Protein AF-A0A9X4RKQ8-F1 (afdb_monomer_lite)

pLDDT: mean 74.45, std 15.71, range [43.47, 95.44]

Secondary structure (DSSP, 8-state):
-PPPPP--HHHHHTS-HHHHHHHHHHHHHHHHHHHHHHHHHHHHHT--TTT--S-GGG--S-------GGG-S-S----SSS-TT-------S-SS-S-------SS-TTT-------------

Structure (mmCIF, N/CA/C/O backbone):
data_AF-A0A9X4RKQ8-F1
#
_entry.id   AF-A0A9X4RKQ8-F1
#
loop_
_atom_site.group_PDB
_atom_site.id
_atom_site.type_symbol
_atom_site.label_atom_id
_atom_site.label_alt_id
_atom_site.label_comp_id
_atom_site.label_asym_id
_atom_site.label_entity_id
_atom_site.label_seq_id
_atom_site.pdbx_PDB_ins_code
_atom_site.Cartn_x
_atom_site.Cartn_y
_atom_site.Cartn_z
_atom_site.occupancy
_atom_site.B_iso_or_equiv
_atom_site.auth_seq_id
_atom_site.auth_comp_id
_atom_site.auth_asym_id
_atom_site.auth_atom_id
_atom_site.pdbx_PDB_model_num
ATOM 1 N N . MET A 1 1 ? 1.552 6.805 5.921 1.00 60.50 1 MET A N 1
ATOM 2 C CA . MET A 1 1 ? 0.291 6.500 6.628 1.00 60.50 1 MET A CA 1
ATOM 3 C C . MET A 1 1 ? 0.453 6.954 8.065 1.00 60.50 1 MET A C 1
ATOM 5 O O . MET A 1 1 ? 1.550 6.812 8.589 1.00 60.50 1 MET A O 1
ATOM 9 N N . LYS A 1 2 ? -0.568 7.574 8.662 1.00 70.94 2 LYS A N 1
ATOM 10 C CA . LYS A 1 2 ? -0.567 7.804 10.114 1.00 70.94 2 LYS A CA 1
ATOM 11 C C . LYS A 1 2 ? -0.845 6.466 10.788 1.00 70.94 2 LYS A C 1
ATOM 13 O O . LYS A 1 2 ? -1.578 5.664 10.228 1.00 70.94 2 LYS A O 1
ATOM 18 N N . GLU A 1 3 ? -0.225 6.196 11.920 1.00 76.25 3 GLU A N 1
ATOM 19 C CA . GLU A 1 3 ? -0.465 4.944 12.629 1.00 76.25 3 GLU A CA 1
ATOM 20 C C . GLU A 1 3 ? -1.900 4.944 13.187 1.00 76.25 3 GLU A C 1
ATOM 22 O O . GLU A 1 3 ? -2.355 5.997 13.657 1.00 76.25 3 GLU A O 1
ATOM 27 N N . PRO A 1 4 ? -2.656 3.835 13.076 1.00 78.88 4 PRO A N 1
ATOM 28 C CA . PRO A 1 4 ? -3.999 3.787 13.627 1.00 78.88 4 PRO A CA 1
ATOM 29 C C . PRO A 1 4 ? -3.938 3.955 15.152 1.00 78.88 4 PRO A C 1
ATOM 31 O O . PRO A 1 4 ? -3.008 3.454 15.790 1.00 78.88 4 PRO A O 1
ATOM 34 N N . PRO A 1 5 ? -4.919 4.651 15.754 1.00 81.06 5 PRO A N 1
ATOM 35 C CA . PRO A 1 5 ? -4.974 4.811 17.198 1.00 81.06 5 PRO A CA 1
ATOM 36 C C . PRO A 1 5 ? -5.068 3.441 17.876 1.00 81.06 5 PRO A C 1
ATOM 38 O O . PRO A 1 5 ? -5.931 2.629 17.534 1.00 81.06 5 PRO A O 1
ATOM 41 N N . GLN A 1 6 ? -4.171 3.206 18.829 1.00 83.25 6 GLN A N 1
ATOM 42 C CA . GLN A 1 6 ? -4.155 2.010 19.663 1.00 83.25 6 GLN A CA 1
ATOM 43 C C . GLN A 1 6 ? -5.025 2.263 20.891 1.00 83.25 6 GLN A C 1
ATOM 45 O O . GLN A 1 6 ? -4.878 3.290 21.552 1.00 83.25 6 GLN A O 1
ATOM 50 N N . TYR A 1 7 ? -5.932 1.335 21.181 1.00 87.75 7 TYR A N 1
ATOM 51 C CA . TYR A 1 7 ? -6.792 1.400 22.359 1.00 87.75 7 TYR A CA 1
ATOM 52 C C . TYR A 1 7 ? -6.384 0.304 23.334 1.00 87.75 7 TYR A C 1
ATOM 54 O O . TYR A 1 7 ? -6.240 -0.856 22.944 1.00 87.75 7 TYR A O 1
ATOM 62 N N . GLU A 1 8 ? -6.220 0.664 24.602 1.00 91.44 8 GLU A N 1
ATOM 63 C CA . GLU A 1 8 ? -6.068 -0.317 25.672 1.00 91.44 8 GLU A CA 1
ATOM 64 C C . GLU A 1 8 ? -7.404 -1.029 25.911 1.00 91.44 8 GLU A C 1
ATOM 66 O O . GLU A 1 8 ? -8.474 -0.423 25.810 1.00 91.44 8 GLU A O 1
ATOM 71 N N . ARG A 1 9 ? -7.355 -2.328 26.228 1.00 89.31 9 ARG A N 1
ATOM 72 C CA . ARG A 1 9 ? -8.562 -3.150 26.428 1.00 89.31 9 ARG A CA 1
ATOM 73 C C . ARG A 1 9 ? -9.497 -2.541 27.475 1.00 89.31 9 ARG A C 1
ATOM 75 O O . ARG A 1 9 ? -10.693 -2.434 27.231 1.00 89.31 9 ARG A O 1
ATOM 82 N N . GLU A 1 10 ? -8.934 -2.099 28.593 1.00 90.81 10 GLU A N 1
ATOM 83 C CA . GLU A 1 10 ? -9.667 -1.496 29.711 1.00 90.81 10 GLU A CA 1
ATOM 84 C C . GLU A 1 10 ? -10.396 -0.206 29.295 1.00 90.81 10 GLU A C 1
ATOM 86 O O . GLU A 1 10 ? -11.499 0.069 29.763 1.00 90.81 10 GLU A O 1
ATOM 91 N N . ALA A 1 11 ? -9.833 0.567 28.361 1.00 88.31 11 ALA A N 1
ATOM 92 C CA . ALA A 1 11 ? -10.480 1.765 27.830 1.00 88.31 11 ALA A CA 1
ATOM 93 C C . ALA A 1 11 ? -11.679 1.426 26.928 1.00 88.31 11 ALA A C 1
ATOM 95 O O . ALA A 1 11 ? -12.684 2.131 26.961 1.00 88.31 11 ALA A O 1
ATOM 96 N N . LEU A 1 12 ? -11.596 0.338 26.154 1.00 88.81 12 LEU A N 1
ATOM 97 C CA . LEU A 1 12 ? -12.693 -0.130 25.298 1.00 88.81 12 LEU A CA 1
ATOM 98 C C . LEU A 1 12 ? -13.853 -0.716 26.110 1.00 88.81 12 LEU A C 1
ATOM 100 O O . LEU A 1 12 ? -15.010 -0.515 25.755 1.00 88.81 12 LEU A O 1
ATOM 104 N N . GLU A 1 13 ? -13.554 -1.419 27.202 1.00 90.88 13 GLU A N 1
ATOM 105 C CA . GLU A 1 13 ? -14.567 -2.037 28.070 1.00 90.88 13 GLU A CA 1
ATOM 106 C C . GLU A 1 13 ? -15.454 -1.004 28.784 1.00 90.88 13 GLU A C 1
ATOM 108 O O . GLU A 1 13 ? -16.620 -1.280 29.057 1.00 90.88 13 GLU A O 1
ATOM 113 N N . ASN A 1 14 ? -14.925 0.195 29.046 1.00 91.81 14 ASN A N 1
ATOM 114 C CA . ASN A 1 14 ? -15.646 1.286 29.709 1.00 91.81 14 ASN A CA 1
ATOM 115 C C . ASN A 1 14 ? -16.325 2.267 28.732 1.00 91.81 14 ASN A C 1
ATOM 117 O O . ASN A 1 14 ? -16.938 3.245 29.162 1.00 91.81 14 ASN A O 1
ATOM 121 N N . MET A 1 15 ? -16.207 2.031 27.425 1.00 91.12 15 MET A N 1
ATOM 122 C CA . MET A 1 15 ? -16.690 2.929 26.378 1.00 91.12 15 MET A CA 1
ATOM 123 C C . MET A 1 15 ? -18.171 2.646 26.053 1.00 91.12 15 MET A C 1
ATOM 125 O O . MET A 1 15 ? -18.592 1.484 26.056 1.00 91.12 15 MET A O 1
ATOM 129 N N . PRO A 1 16 ? -19.005 3.662 25.760 1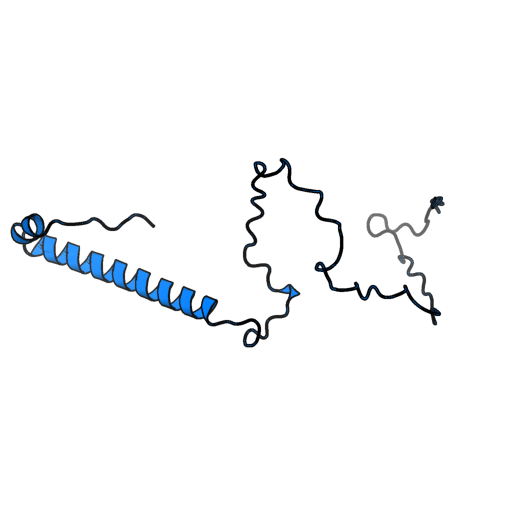.00 94.81 16 PRO A N 1
ATOM 130 C CA . PRO A 1 16 ? -20.386 3.416 25.363 1.00 94.81 16 PRO A CA 1
ATOM 131 C C . PRO A 1 16 ? -20.455 2.660 24.030 1.00 94.81 16 PRO A C 1
ATOM 133 O O . PRO A 1 16 ? -19.618 2.826 23.143 1.00 94.81 16 PRO A O 1
ATOM 136 N N . VAL A 1 17 ? -21.516 1.865 23.853 1.00 94.75 17 VAL A N 1
ATOM 137 C CA . VAL A 1 17 ? -21.714 1.018 22.659 1.00 94.75 17 VAL A CA 1
ATOM 138 C C . VAL A 1 17 ? -21.636 1.818 21.352 1.00 94.75 17 VAL A C 1
ATOM 140 O O . VAL A 1 17 ? -21.106 1.315 20.368 1.00 94.75 17 VAL A O 1
ATOM 143 N N . GLY A 1 18 ? -22.121 3.065 21.334 1.00 94.12 18 GLY A N 1
ATOM 144 C CA . GLY A 1 18 ? -22.049 3.929 20.150 1.00 94.12 18 GLY A CA 1
ATOM 145 C C . GLY A 1 18 ? -20.614 4.243 19.716 1.00 94.12 18 GLY A C 1
ATOM 146 O O . GLY A 1 18 ? -20.283 4.095 18.544 1.00 94.12 18 GLY A O 1
ATOM 147 N N . GLU A 1 19 ? -19.742 4.587 20.662 1.00 92.62 19 GLU A N 1
ATOM 148 C CA . GLU A 1 19 ? -18.326 4.854 20.383 1.00 92.62 19 GLU A CA 1
ATOM 149 C C . GLU A 1 19 ? -17.581 3.575 19.968 1.00 92.62 19 GLU A C 1
ATOM 151 O O . GLU A 1 19 ? -16.771 3.598 19.042 1.00 92.62 19 GLU A O 1
ATOM 156 N N . LEU A 1 20 ? -17.909 2.427 20.575 1.00 94.19 20 LEU A N 1
ATOM 157 C CA . LEU A 1 20 ? -17.377 1.124 20.156 1.00 94.19 20 LEU A CA 1
ATOM 158 C C . LEU A 1 20 ? -17.707 0.811 18.690 1.00 94.19 20 LEU A C 1
ATOM 160 O O . LEU A 1 20 ? -16.846 0.323 17.958 1.00 94.19 20 LEU A O 1
ATOM 164 N N . VAL A 1 21 ? -18.929 1.118 18.243 1.00 95.12 21 VAL A N 1
ATOM 165 C CA . VAL A 1 21 ? -19.329 0.945 16.838 1.00 95.12 21 VAL A CA 1
ATOM 166 C C . VAL A 1 21 ? -18.477 1.821 15.918 1.00 95.12 21 VAL A C 1
ATOM 168 O O . VAL A 1 21 ? -17.987 1.324 14.906 1.00 95.12 21 VAL A O 1
ATOM 171 N N . GLU A 1 22 ? -18.226 3.082 16.275 1.00 94.06 22 GLU A N 1
ATOM 172 C CA . GLU A 1 22 ? -17.359 3.968 15.483 1.00 94.06 22 GLU A CA 1
ATOM 173 C C . GLU A 1 22 ? -15.918 3.450 15.395 1.00 94.06 22 GLU A C 1
ATOM 175 O O . GLU A 1 22 ? -15.304 3.471 14.323 1.00 94.06 22 GLU A O 1
ATOM 180 N N . VAL A 1 23 ? -15.375 2.935 16.504 1.00 93.06 23 VAL A N 1
ATOM 181 C CA . VAL A 1 23 ? -14.042 2.317 16.524 1.00 93.06 23 VAL A CA 1
ATOM 182 C C . VAL A 1 23 ? -13.986 1.116 15.577 1.00 93.06 23 VAL A C 1
ATOM 184 O O . VAL A 1 23 ? -13.021 1.002 14.817 1.00 93.06 23 VAL A O 1
ATOM 187 N N . ILE A 1 24 ? -15.008 0.255 15.588 1.00 93.44 24 ILE A N 1
ATOM 188 C CA . ILE A 1 24 ? -15.098 -0.927 14.717 1.00 93.44 24 ILE A CA 1
ATOM 189 C C . ILE A 1 24 ? -15.185 -0.519 13.244 1.00 93.44 24 ILE A C 1
ATOM 191 O O . ILE A 1 24 ? -14.426 -1.046 12.431 1.00 93.44 24 ILE A O 1
ATOM 195 N N . VAL A 1 25 ? -16.059 0.431 12.896 1.00 95.12 25 VAL A N 1
ATOM 196 C CA . VAL A 1 25 ? -16.212 0.919 11.513 1.00 95.12 25 VAL A CA 1
ATOM 197 C C . VAL A 1 25 ? -14.886 1.469 10.996 1.00 95.12 25 VAL A C 1
ATOM 199 O O . VAL A 1 25 ? -14.415 1.066 9.933 1.00 95.12 25 VAL A O 1
ATOM 202 N N . ARG A 1 26 ? -14.211 2.304 11.792 1.00 92.00 26 ARG A N 1
ATOM 203 C CA . ARG A 1 26 ? -12.891 2.822 11.426 1.00 92.00 26 ARG A CA 1
ATOM 204 C C . ARG A 1 26 ? -11.874 1.691 11.249 1.00 92.00 26 ARG A C 1
ATOM 206 O O . ARG A 1 26 ? -11.109 1.705 10.293 1.00 92.00 26 ARG A O 1
ATOM 213 N N . GLN A 1 27 ? -11.840 0.696 12.137 1.00 92.38 27 GLN A N 1
ATOM 214 C CA . GLN A 1 27 ? -10.925 -0.446 11.990 1.00 92.38 27 GLN A CA 1
ATOM 215 C C . GLN A 1 27 ? -11.195 -1.262 10.716 1.00 92.38 27 GLN A C 1
ATOM 217 O O . GLN A 1 27 ? -10.239 -1.721 10.091 1.00 92.38 27 GLN A O 1
ATOM 222 N N . GLN A 1 28 ? -12.457 -1.410 10.297 1.00 94.25 28 GLN A N 1
ATOM 223 C CA . GLN A 1 28 ? -12.817 -2.089 9.046 1.00 94.25 28 GLN A CA 1
ATOM 224 C C . GLN A 1 28 ? -12.276 -1.351 7.817 1.00 94.25 28 GLN A C 1
ATOM 226 O O . GLN A 1 28 ? -11.674 -1.984 6.950 1.00 94.25 28 GLN A O 1
ATOM 231 N N . GLU A 1 29 ? -12.413 -0.024 7.765 1.00 93.00 29 GLU A N 1
ATOM 232 C CA . GLU A 1 29 ? -11.857 0.796 6.678 1.00 93.00 29 GLU A CA 1
ATOM 233 C C . GLU A 1 29 ? -10.333 0.650 6.584 1.00 93.00 29 GLU A C 1
ATOM 235 O O . GLU A 1 29 ? -9.776 0.451 5.503 1.00 93.00 29 GLU A O 1
ATOM 240 N N . TRP A 1 30 ? -9.647 0.692 7.729 1.00 92.00 30 TRP A N 1
ATOM 241 C CA . TRP A 1 30 ? -8.199 0.486 7.797 1.00 92.00 30 TRP A CA 1
ATOM 242 C C . TRP A 1 30 ? -7.790 -0.912 7.330 1.00 92.00 30 TRP A C 1
ATOM 244 O O . TRP A 1 30 ? -6.840 -1.051 6.558 1.00 92.00 30 TRP A O 1
ATOM 254 N N . ALA A 1 31 ? -8.507 -1.949 7.766 1.00 93.56 31 ALA A N 1
ATOM 255 C CA . ALA A 1 31 ? -8.251 -3.319 7.340 1.00 93.56 31 ALA A CA 1
ATOM 256 C C . ALA A 1 31 ? -8.429 -3.482 5.823 1.00 93.56 31 ALA A C 1
ATOM 258 O O . ALA A 1 31 ? -7.605 -4.138 5.184 1.00 93.56 31 ALA A O 1
ATOM 259 N N . GLN A 1 32 ? -9.447 -2.841 5.239 1.00 94.69 32 GLN A N 1
ATOM 260 C CA . GLN A 1 32 ? -9.667 -2.847 3.795 1.00 94.69 32 GLN A CA 1
ATOM 261 C C . GLN A 1 32 ? -8.507 -2.178 3.043 1.00 94.69 32 GLN A C 1
ATOM 263 O O . GLN A 1 32 ? -7.957 -2.774 2.120 1.00 94.69 32 GLN A O 1
ATOM 268 N N . GLN A 1 33 ? -8.070 -0.991 3.475 1.00 92.00 33 GLN A N 1
ATOM 269 C CA . GLN A 1 33 ? -6.937 -0.291 2.852 1.00 92.00 33 GLN A CA 1
ATOM 270 C C . GLN A 1 33 ? -5.643 -1.113 2.906 1.00 92.00 33 GLN A C 1
ATOM 272 O O . GLN A 1 33 ? -4.896 -1.178 1.929 1.00 92.00 33 GLN A O 1
ATOM 277 N N . ILE A 1 34 ? -5.373 -1.756 4.046 1.00 93.38 34 ILE A N 1
ATOM 278 C CA . ILE A 1 34 ? -4.200 -2.621 4.210 1.00 93.38 34 ILE A CA 1
ATOM 279 C C . ILE A 1 34 ? -4.305 -3.843 3.294 1.00 93.38 34 ILE A C 1
ATOM 281 O O . ILE A 1 34 ? -3.311 -4.225 2.677 1.00 93.38 34 ILE A O 1
ATOM 285 N N . TYR A 1 35 ? -5.487 -4.450 3.179 1.00 95.44 35 TYR A N 1
ATOM 286 C CA . TYR A 1 35 ? -5.711 -5.590 2.293 1.00 95.44 35 TYR A CA 1
ATOM 287 C C . TYR A 1 35 ? -5.441 -5.233 0.825 1.00 95.44 35 TYR A C 1
ATOM 289 O O . TYR A 1 35 ? -4.675 -5.934 0.163 1.00 95.44 35 TYR A O 1
ATOM 297 N N . GLU A 1 36 ? -5.997 -4.116 0.347 1.00 93.75 36 GLU A N 1
ATOM 298 C CA . GLU A 1 36 ? -5.793 -3.616 -1.019 1.00 93.75 36 GLU A CA 1
ATOM 299 C C . GLU A 1 36 ? -4.311 -3.318 -1.302 1.00 93.75 36 GLU A C 1
ATOM 301 O O . GLU A 1 36 ? -3.778 -3.704 -2.347 1.00 93.75 36 GLU A O 1
ATOM 306 N N . GLU A 1 37 ? -3.605 -2.687 -0.358 1.00 92.44 37 GLU A N 1
ATOM 307 C CA . GLU A 1 37 ? -2.177 -2.399 -0.520 1.00 92.44 37 GLU A CA 1
ATOM 308 C C . GLU A 1 37 ? -1.333 -3.681 -0.512 1.00 92.44 37 GLU A C 1
ATOM 310 O O . GLU A 1 37 ? -0.428 -3.833 -1.334 1.00 92.44 37 GLU A O 1
ATOM 315 N N . ILE A 1 38 ? -1.646 -4.652 0.353 1.00 93.56 38 ILE A N 1
ATOM 316 C CA . ILE A 1 38 ? -0.981 -5.962 0.351 1.00 93.56 38 ILE A CA 1
ATOM 317 C C . ILE A 1 38 ? -1.209 -6.679 -0.981 1.00 93.56 38 ILE A C 1
ATOM 319 O O . ILE A 1 38 ? -0.268 -7.261 -1.525 1.00 93.56 38 ILE A O 1
ATOM 323 N N . GLU A 1 39 ? -2.428 -6.660 -1.515 1.00 92.88 39 GLU A N 1
ATOM 324 C CA . GLU A 1 39 ? -2.746 -7.279 -2.801 1.00 92.88 39 GLU A CA 1
ATOM 325 C C . GLU A 1 39 ? -1.969 -6.614 -3.944 1.00 92.88 39 GLU A C 1
ATOM 327 O O . GLU A 1 39 ? -1.316 -7.300 -4.739 1.00 92.88 39 GLU A O 1
ATOM 332 N N . ARG A 1 40 ? -1.927 -5.278 -3.965 1.00 89.25 40 ARG A N 1
ATOM 333 C CA . ARG A 1 40 ? -1.125 -4.500 -4.915 1.00 89.25 40 ARG A CA 1
ATOM 334 C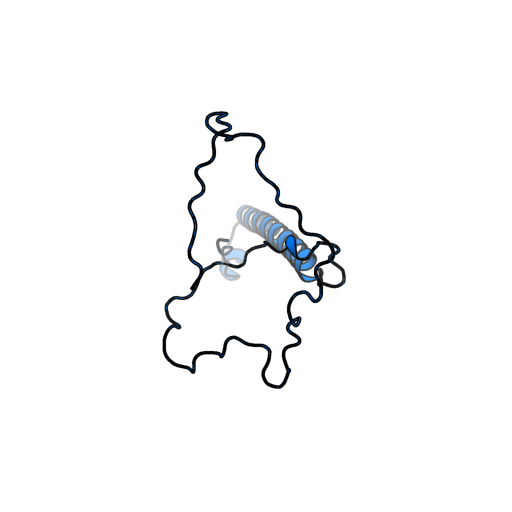 C . ARG A 1 40 ? 0.363 -4.840 -4.820 1.00 89.25 40 ARG A C 1
ATOM 336 O O . ARG A 1 40 ? 1.002 -5.087 -5.845 1.00 89.25 40 ARG A O 1
ATOM 343 N N . LEU A 1 41 ? 0.926 -4.862 -3.613 1.00 87.62 41 LEU A N 1
ATOM 344 C CA . LEU A 1 41 ? 2.340 -5.165 -3.384 1.00 87.62 41 LEU A CA 1
ATOM 345 C C . LEU A 1 41 ? 2.674 -6.607 -3.771 1.00 87.62 41 LEU A C 1
ATOM 347 O O . LEU A 1 41 ? 3.684 -6.836 -4.436 1.00 87.62 41 LEU A O 1
ATOM 351 N N . LYS A 1 42 ? 1.809 -7.575 -3.446 1.00 86.56 42 LYS A N 1
ATOM 352 C CA . LYS A 1 42 ? 1.949 -8.967 -3.899 1.00 86.56 42 LYS A CA 1
ATOM 353 C C . LYS A 1 42 ? 1.913 -9.067 -5.422 1.00 86.56 42 LYS A C 1
ATOM 355 O O . LYS A 1 42 ? 2.735 -9.777 -5.993 1.00 86.56 42 LYS A O 1
ATOM 360 N N . ALA A 1 43 ? 1.020 -8.337 -6.090 1.00 81.75 43 ALA A N 1
ATOM 361 C CA . ALA A 1 43 ? 0.930 -8.323 -7.549 1.00 81.75 43 ALA A CA 1
ATOM 362 C C . ALA A 1 43 ? 2.167 -7.707 -8.226 1.00 81.75 43 ALA A C 1
ATOM 364 O O . ALA A 1 43 ? 2.508 -8.091 -9.346 1.00 81.75 43 ALA A O 1
ATOM 365 N N . VAL A 1 44 ? 2.844 -6.762 -7.567 1.00 78.38 44 VAL A N 1
ATOM 366 C CA . VAL A 1 44 ? 4.129 -6.213 -8.026 1.00 78.38 44 VAL A CA 1
ATOM 367 C C . VAL A 1 44 ? 5.268 -7.195 -7.752 1.00 78.38 44 VAL A C 1
ATOM 369 O O . VAL A 1 44 ? 6.053 -7.470 -8.653 1.00 78.38 44 VAL A O 1
ATOM 372 N N . ASN A 1 45 ? 5.340 -7.762 -6.547 1.00 75.44 45 ASN A N 1
ATOM 373 C CA . ASN A 1 45 ? 6.440 -8.631 -6.128 1.00 75.44 45 ASN A CA 1
ATOM 374 C C . ASN A 1 45 ? 6.428 -10.005 -6.821 1.00 75.44 45 ASN A C 1
ATOM 376 O O . ASN A 1 45 ? 7.482 -10.561 -7.110 1.00 75.44 45 ASN A O 1
ATOM 380 N N . ASN A 1 46 ? 5.245 -10.540 -7.143 1.00 64.56 46 ASN A N 1
ATOM 381 C CA . ASN A 1 46 ? 5.104 -11.797 -7.885 1.00 64.56 46 ASN A CA 1
ATOM 382 C C . ASN A 1 46 ? 5.429 -11.659 -9.383 1.00 64.56 46 ASN A C 1
ATOM 384 O O . ASN A 1 46 ? 5.382 -12.649 -10.110 1.00 64.56 46 ASN A O 1
ATOM 388 N N . ARG A 1 47 ? 5.768 -10.460 -9.876 1.00 61.28 47 ARG A N 1
ATOM 389 C CA . ARG A 1 47 ? 6.299 -10.290 -11.232 1.00 61.28 47 ARG A CA 1
ATOM 390 C C . ARG A 1 47 ? 7.804 -10.505 -11.204 1.00 61.28 47 ARG A C 1
ATOM 392 O O . ARG A 1 47 ? 8.572 -9.596 -10.909 1.00 61.28 47 ARG A O 1
ATOM 399 N N . SER A 1 48 ? 8.222 -11.716 -11.548 1.00 58.28 48 SER A N 1
ATOM 400 C CA . SER A 1 48 ? 9.625 -12.002 -11.822 1.00 58.28 48 SER A CA 1
ATOM 401 C C . SER A 1 48 ? 10.005 -11.502 -13.227 1.00 58.28 48 SER A C 1
ATOM 403 O O . SER A 1 48 ? 9.149 -11.370 -14.107 1.00 58.28 48 SER A O 1
ATOM 405 N N . SER A 1 49 ? 11.294 -11.255 -13.480 1.00 54.81 49 SER A N 1
ATOM 406 C CA . SER A 1 49 ? 11.809 -10.889 -14.814 1.00 54.81 49 SER A CA 1
ATOM 407 C C . SER A 1 49 ? 11.507 -11.926 -15.907 1.00 54.81 49 SER A C 1
ATOM 409 O O . SER A 1 49 ? 11.656 -11.621 -17.087 1.00 54.81 49 SER A O 1
ATOM 411 N N . LYS A 1 50 ? 11.079 -13.138 -15.525 1.00 56.50 50 LYS A N 1
ATOM 412 C CA . LYS A 1 50 ?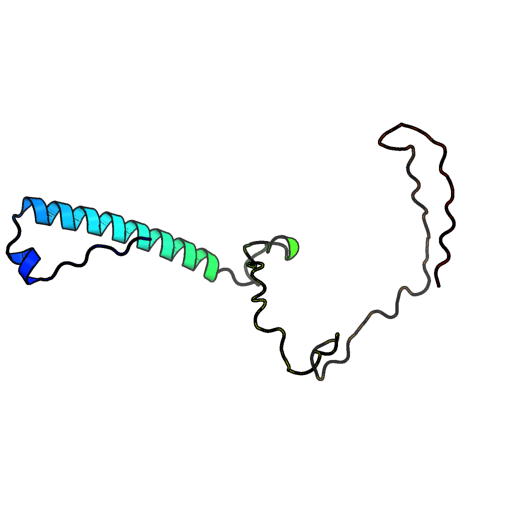 10.666 -14.211 -16.438 1.00 56.50 50 LYS A CA 1
ATOM 413 C C . LYS A 1 50 ? 9.199 -14.104 -16.869 1.00 56.50 50 LYS A C 1
ATOM 415 O O . LYS A 1 50 ? 8.882 -14.526 -17.974 1.00 56.50 50 LYS A O 1
ATOM 420 N N . ASP A 1 51 ? 8.340 -13.502 -16.045 1.00 56.62 51 ASP A N 1
ATOM 421 C CA . ASP A 1 51 ? 6.885 -13.419 -16.280 1.00 56.62 51 ASP A CA 1
ATOM 422 C C . ASP A 1 51 ? 6.434 -12.012 -16.697 1.00 56.62 51 ASP A C 1
ATOM 424 O O . ASP A 1 51 ? 5.347 -11.807 -17.236 1.00 56.62 51 ASP A O 1
ATOM 428 N N . SER A 1 52 ? 7.277 -11.007 -16.460 1.00 57.12 52 SER A N 1
ATOM 429 C CA . SER A 1 52 ? 7.047 -9.647 -16.924 1.00 57.12 52 SER A CA 1
ATOM 430 C C . SER A 1 52 ? 7.492 -9.527 -18.380 1.00 57.12 52 SER A C 1
ATOM 432 O O . SER A 1 52 ? 8.634 -9.172 -18.650 1.00 57.12 52 SER A O 1
ATOM 434 N N . SER A 1 53 ? 6.583 -9.732 -19.338 1.00 64.75 53 SER A N 1
ATOM 435 C CA . SER A 1 53 ? 6.797 -9.439 -20.772 1.00 64.75 53 SER A CA 1
ATOM 436 C C . SER A 1 53 ? 7.052 -7.947 -21.078 1.00 64.75 53 SER A C 1
ATOM 438 O O . SER A 1 53 ? 6.931 -7.510 -22.221 1.00 64.75 53 SER A O 1
ATOM 440 N N . LYS A 1 54 ? 7.367 -7.135 -20.061 1.00 62.75 54 LYS A N 1
ATOM 441 C CA . LYS A 1 54 ? 7.766 -5.741 -20.218 1.00 62.75 54 LYS A CA 1
ATOM 442 C C . LYS A 1 54 ? 9.214 -5.693 -20.708 1.00 62.75 54 LYS A C 1
ATOM 444 O O . LYS A 1 54 ? 10.073 -6.349 -20.117 1.00 62.75 54 LYS A O 1
ATOM 449 N N . PRO A 1 55 ? 9.506 -4.907 -21.753 1.00 64.62 55 PRO A N 1
ATOM 450 C CA . PRO A 1 55 ? 10.868 -4.746 -22.229 1.00 64.62 55 PRO A CA 1
ATOM 451 C C . PRO A 1 55 ? 11.747 -4.114 -21.134 1.00 64.62 55 PRO A C 1
ATOM 453 O O . PRO A 1 55 ? 11.250 -3.302 -20.349 1.00 64.62 55 PRO A O 1
ATOM 456 N N . PRO A 1 56 ? 13.056 -4.428 -21.093 1.00 58.25 56 PRO A N 1
ATOM 457 C CA . PRO A 1 56 ? 13.988 -3.897 -20.090 1.00 58.25 56 PRO A CA 1
ATOM 458 C C . PRO A 1 56 ? 14.078 -2.362 -20.099 1.00 58.25 56 PRO A C 1
ATOM 460 O O . PRO A 1 56 ? 14.425 -1.754 -19.094 1.00 58.25 56 PRO A O 1
ATOM 463 N N . SER A 1 57 ? 13.715 -1.719 -21.211 1.00 57.22 57 SER A N 1
ATOM 464 C CA . SER A 1 57 ? 13.612 -0.263 -21.341 1.00 57.22 57 SER A CA 1
ATOM 465 C C . SER A 1 57 ? 12.422 0.358 -20.598 1.00 57.22 57 SER A C 1
ATOM 467 O O . SER A 1 57 ? 12.369 1.575 -20.477 1.00 57.22 57 SER A O 1
ATOM 469 N N . SER A 1 58 ? 11.470 -0.441 -20.103 1.00 61.69 58 SER A N 1
ATOM 470 C CA . SER A 1 58 ? 10.282 0.031 -19.376 1.00 61.69 58 SER A CA 1
ATOM 471 C C . SER A 1 58 ? 10.459 0.032 -17.850 1.00 61.69 58 SER A C 1
ATOM 473 O O . SER A 1 58 ? 9.542 0.449 -17.139 1.00 61.69 58 SER A O 1
ATOM 475 N N . ASP A 1 59 ? 11.606 -0.425 -17.338 1.00 57.88 59 ASP A N 1
ATOM 476 C CA . ASP A 1 59 ? 11.911 -0.544 -15.904 1.00 57.88 59 ASP A CA 1
ATOM 477 C C . ASP A 1 59 ? 12.357 0.797 -15.275 1.00 57.88 59 ASP A C 1
ATOM 479 O O . ASP A 1 59 ? 13.324 0.876 -14.522 1.00 57.88 59 ASP A O 1
ATOM 483 N N . LEU A 1 60 ? 11.654 1.892 -15.597 1.00 54.38 60 LEU A N 1
ATOM 484 C CA . LEU A 1 60 ? 11.882 3.223 -15.007 1.00 54.38 60 LEU A CA 1
ATOM 485 C C . LEU A 1 60 ? 11.205 3.397 -13.635 1.00 54.38 60 LEU A C 1
ATOM 487 O O . LEU A 1 60 ? 11.096 4.513 -13.122 1.00 54.38 60 LEU A O 1
ATOM 491 N N . ILE A 1 61 ? 10.711 2.324 -13.013 1.00 56.91 61 ILE A N 1
ATOM 492 C CA . ILE A 1 61 ? 9.959 2.444 -11.763 1.00 56.91 61 ILE A CA 1
ATOM 493 C C . ILE A 1 61 ? 10.939 2.600 -10.594 1.00 56.91 61 ILE A C 1
ATOM 495 O O . ILE A 1 61 ? 11.355 1.639 -9.959 1.00 56.91 61 ILE A O 1
ATOM 499 N N . LYS A 1 62 ? 11.253 3.869 -10.305 1.00 53.97 62 LYS A N 1
ATOM 500 C CA . LYS A 1 62 ? 11.838 4.378 -9.056 1.00 53.97 62 LYS A CA 1
ATOM 501 C C . LYS A 1 62 ? 13.168 3.738 -8.651 1.00 53.97 62 LYS A C 1
ATOM 503 O O . LYS A 1 62 ? 13.299 3.196 -7.556 1.00 53.97 62 LYS A O 1
ATOM 508 N N . ARG A 1 63 ? 14.218 3.947 -9.444 1.00 54.16 63 ARG A N 1
ATOM 509 C CA . ARG A 1 63 ? 15.519 4.166 -8.798 1.00 54.16 63 ARG A CA 1
ATOM 510 C C . ARG A 1 63 ? 15.427 5.531 -8.135 1.00 54.16 63 ARG A C 1
ATOM 512 O O . ARG A 1 63 ? 15.334 6.540 -8.823 1.00 54.16 63 ARG A O 1
ATOM 519 N N . SER A 1 64 ? 15.348 5.570 -6.809 1.00 50.91 64 SER A N 1
ATOM 520 C CA . SER A 1 64 ? 15.595 6.817 -6.099 1.00 50.91 64 SER A CA 1
ATOM 521 C C . SER A 1 64 ? 17.024 7.228 -6.431 1.00 50.91 64 SER A C 1
ATOM 523 O O . SER A 1 64 ? 17.965 6.574 -5.990 1.00 50.91 64 SER A O 1
ATOM 525 N N . GLU A 1 65 ? 17.184 8.297 -7.202 1.00 55.62 65 GLU A N 1
ATOM 526 C CA . GLU A 1 65 ? 18.456 8.992 -7.428 1.00 55.62 65 GLU A CA 1
ATOM 527 C C . GLU A 1 65 ? 18.916 9.715 -6.150 1.00 55.62 65 GLU A C 1
ATOM 529 O O . GLU A 1 65 ? 19.365 10.853 -6.178 1.00 55.62 65 GLU A O 1
ATOM 534 N N . LYS A 1 66 ? 18.771 9.078 -4.985 1.00 49.06 66 LYS A N 1
ATOM 535 C CA . LYS A 1 66 ?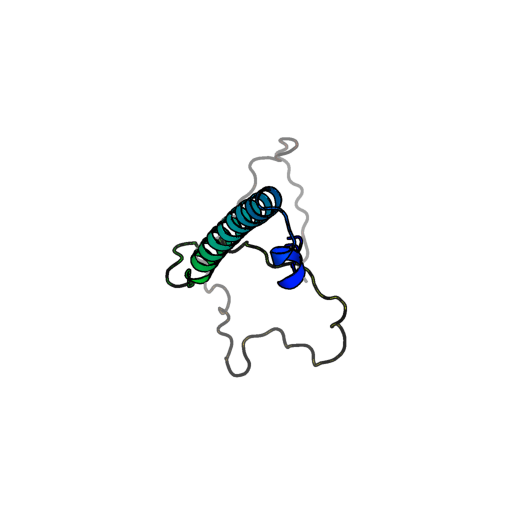 19.456 9.517 -3.778 1.00 49.06 66 LYS A CA 1
ATOM 536 C C . LYS A 1 66 ? 20.801 8.822 -3.779 1.00 49.06 66 LYS A C 1
ATOM 538 O O . LYS A 1 66 ? 20.953 7.713 -3.276 1.00 49.06 66 LYS A O 1
ATOM 543 N N . ILE A 1 67 ? 21.744 9.463 -4.453 1.00 50.25 67 ILE A N 1
ATOM 544 C CA . ILE A 1 67 ? 23.157 9.263 -4.183 1.00 50.25 67 ILE A CA 1
ATOM 545 C C . ILE A 1 67 ? 23.334 9.743 -2.741 1.00 50.25 67 ILE A C 1
ATOM 547 O O . ILE A 1 67 ? 23.206 10.931 -2.465 1.00 50.25 67 ILE A O 1
ATOM 551 N N . ASP A 1 68 ? 23.515 8.815 -1.804 1.00 49.19 68 ASP A N 1
ATOM 552 C CA . ASP A 1 68 ? 24.013 9.166 -0.479 1.00 49.19 68 ASP A CA 1
ATOM 553 C C . ASP A 1 68 ? 25.442 9.695 -0.678 1.00 49.19 68 ASP A C 1
ATOM 555 O O . ASP A 1 68 ? 26.383 8.918 -0.847 1.00 49.19 68 ASP A O 1
ATOM 559 N N . GLU A 1 69 ? 25.597 11.021 -0.691 1.00 51.88 69 GLU A N 1
ATOM 560 C CA . GLU A 1 69 ? 26.873 11.750 -0.833 1.00 51.88 69 GLU A CA 1
ATOM 561 C C . GLU A 1 69 ? 27.870 11.454 0.311 1.00 51.88 69 GLU A C 1
ATOM 563 O O . GLU A 1 69 ? 28.994 11.938 0.312 1.00 51.88 69 GLU A O 1
ATOM 568 N N . SER A 1 70 ? 27.498 10.621 1.286 1.00 49.00 70 SER A N 1
ATOM 569 C CA . SER A 1 70 ? 28.301 10.276 2.464 1.00 49.00 70 SER A CA 1
ATOM 570 C C . SER A 1 70 ? 29.104 8.974 2.343 1.00 49.00 70 SER A C 1
ATOM 572 O O . SER A 1 70 ? 29.672 8.516 3.332 1.00 49.00 70 SER A O 1
ATOM 574 N N . LYS A 1 71 ? 29.170 8.354 1.156 1.00 47.41 71 LYS A N 1
ATOM 575 C CA . LYS A 1 71 ? 30.025 7.171 0.901 1.00 47.41 71 LYS A CA 1
ATOM 576 C C . LYS A 1 71 ? 31.122 7.420 -0.130 1.00 47.41 71 LYS A C 1
ATOM 578 O O . LYS A 1 71 ? 31.642 6.475 -0.724 1.00 47.41 71 LYS A O 1
ATOM 583 N N . GLU A 1 72 ? 31.482 8.678 -0.335 1.00 50.47 72 GLU A N 1
ATOM 584 C CA . GLU A 1 72 ? 32.718 9.045 -1.018 1.00 50.47 72 GLU A CA 1
ATOM 585 C C . GLU A 1 72 ? 33.863 9.134 -0.016 1.00 50.47 72 GLU A C 1
ATOM 587 O O . GLU A 1 72 ? 34.449 10.187 0.146 1.00 50.47 72 GLU A O 1
ATOM 592 N N . GLU A 1 73 ? 34.209 8.040 0.659 1.00 49.16 73 GLU A N 1
ATOM 593 C CA . GLU A 1 73 ? 35.543 7.949 1.248 1.00 49.16 73 GLU A CA 1
ATOM 594 C C . GLU A 1 73 ? 35.976 6.485 1.377 1.00 49.16 73 GLU A C 1
ATOM 596 O O . GLU A 1 73 ? 35.388 5.673 2.084 1.00 49.16 73 GLU A O 1
ATOM 601 N N . GLU A 1 74 ? 37.012 6.186 0.592 1.00 48.81 74 GLU A N 1
ATOM 602 C CA . GLU A 1 74 ? 38.019 5.156 0.827 1.00 48.81 74 GLU A CA 1
ATOM 603 C C . GLU A 1 74 ? 37.577 3.692 0.881 1.00 48.81 74 GLU A C 1
ATOM 605 O O . GLU A 1 74 ? 37.659 3.034 1.905 1.00 48.81 74 GLU A O 1
ATOM 610 N N . GLU A 1 75 ? 37.310 3.104 -0.285 1.00 43.94 75 GLU A N 1
ATOM 611 C CA . GLU A 1 75 ? 37.806 1.749 -0.545 1.00 43.94 75 GLU A CA 1
ATOM 612 C C . GLU A 1 75 ? 37.967 1.532 -2.051 1.00 43.94 75 GLU A C 1
ATOM 614 O O . GLU A 1 75 ? 37.006 1.352 -2.795 1.00 43.94 75 GLU A O 1
ATOM 619 N N . GLY A 1 76 ? 39.227 1.628 -2.493 1.00 47.97 76 GLY A N 1
ATOM 620 C CA . GLY A 1 76 ? 39.749 1.129 -3.763 1.00 47.97 76 GLY A CA 1
ATOM 621 C C . GLY A 1 76 ? 38.871 1.370 -4.987 1.00 47.97 76 GLY A C 1
ATOM 622 O O . GLY A 1 76 ? 38.016 0.543 -5.287 1.00 47.97 76 GLY A O 1
ATOM 623 N N . LYS A 1 77 ? 39.168 2.438 -5.749 1.00 51.56 77 LYS A N 1
ATOM 624 C CA . LYS A 1 77 ? 38.705 2.685 -7.132 1.00 51.56 77 LYS A CA 1
ATOM 625 C C . LYS A 1 77 ? 38.245 1.383 -7.798 1.00 51.56 77 LYS A C 1
ATOM 627 O O . LYS A 1 77 ? 39.081 0.620 -8.294 1.00 51.56 77 LYS A O 1
ATOM 632 N N . LYS A 1 78 ? 36.933 1.105 -7.779 1.00 54.94 78 LYS A N 1
ATOM 633 C CA . LYS A 1 78 ? 36.374 -0.071 -8.454 1.00 54.94 78 LYS A CA 1
ATOM 634 C C . LYS A 1 78 ? 36.798 0.052 -9.906 1.00 54.94 78 LYS A C 1
ATOM 636 O O . LYS A 1 78 ? 36.414 1.004 -10.584 1.00 54.94 78 LYS A O 1
ATOM 641 N N . LYS A 1 79 ? 37.679 -0.844 -10.354 1.00 57.22 79 LYS A N 1
ATOM 642 C CA . LYS A 1 79 ? 38.204 -0.800 -11.718 1.00 57.22 79 LYS A CA 1
ATOM 643 C C . LYS A 1 79 ? 37.003 -0.850 -12.656 1.00 57.22 79 LYS A C 1
ATOM 645 O O . LYS A 1 79 ? 36.221 -1.793 -12.578 1.00 57.22 79 LYS A O 1
ATOM 650 N N . ALA A 1 80 ? 36.848 0.165 -13.505 1.00 55.47 80 ALA A N 1
ATOM 651 C CA . ALA A 1 80 ? 35.837 0.149 -14.550 1.00 55.47 80 ALA A CA 1
ATOM 652 C C . ALA A 1 80 ? 36.076 -1.101 -15.414 1.00 55.47 80 ALA A C 1
ATOM 654 O O . ALA A 1 80 ? 37.104 -1.218 -16.081 1.00 55.47 80 ALA A O 1
ATOM 655 N N . GLY A 1 81 ? 35.187 -2.088 -15.314 1.00 64.00 81 GLY A N 1
ATOM 656 C CA . GLY A 1 81 ? 35.400 -3.403 -15.904 1.00 64.00 81 GLY A CA 1
ATOM 657 C C . GLY A 1 81 ? 34.400 -4.446 -15.413 1.00 64.00 81 GLY A C 1
ATOM 658 O O . GLY A 1 81 ? 33.672 -4.230 -14.447 1.00 64.00 81 GLY A O 1
ATOM 659 N N . GLY A 1 82 ? 34.351 -5.575 -16.124 1.00 61.28 82 GLY A N 1
ATOM 660 C CA . GLY A 1 82 ? 33.480 -6.704 -15.796 1.00 61.28 82 GLY A CA 1
ATOM 661 C C . GLY A 1 82 ? 33.817 -7.362 -14.454 1.00 61.28 82 GLY A C 1
ATOM 662 O O . GLY A 1 82 ? 34.861 -7.101 -13.857 1.00 61.28 82 GLY A O 1
ATOM 663 N N . GLN A 1 83 ? 32.914 -8.231 -13.996 1.00 70.25 83 GLN A N 1
ATOM 664 C CA . GLN A 1 83 ? 33.048 -9.014 -12.765 1.00 70.25 83 GLN A CA 1
ATOM 665 C C . GLN A 1 83 ? 34.444 -9.653 -12.639 1.00 70.25 83 GLN A C 1
ATOM 667 O O . GLN A 1 83 ? 34.969 -10.216 -13.601 1.00 70.25 83 GLN A O 1
ATOM 672 N N . ILE A 1 84 ? 35.040 -9.582 -11.444 1.00 67.62 84 ILE A N 1
ATOM 673 C CA . ILE A 1 84 ? 36.355 -10.169 -11.145 1.00 67.62 84 ILE A CA 1
ATOM 674 C C . ILE A 1 84 ? 36.317 -11.667 -11.493 1.00 67.62 84 ILE A C 1
ATOM 676 O O . ILE A 1 84 ? 35.435 -12.388 -11.039 1.00 67.62 84 ILE A O 1
ATOM 680 N N . GLY A 1 85 ? 37.243 -12.117 -12.344 1.00 72.19 85 GLY A N 1
ATOM 681 C CA . GLY A 1 85 ? 37.285 -13.490 -12.870 1.00 72.19 85 GLY A CA 1
ATOM 682 C C . GLY A 1 85 ? 36.585 -13.692 -14.221 1.00 72.19 85 GLY A C 1
ATOM 683 O O . GLY A 1 85 ? 36.809 -14.708 -14.874 1.00 72.19 85 GLY A O 1
ATOM 684 N N . HIS A 1 86 ? 35.815 -12.714 -14.705 1.00 64.44 86 HIS A N 1
ATOM 685 C CA . HIS A 1 86 ? 35.163 -12.775 -16.011 1.00 64.44 86 HIS A CA 1
ATOM 686 C C . HIS A 1 86 ? 35.881 -11.880 -17.014 1.00 64.44 86 HIS A C 1
ATOM 688 O O . HIS A 1 86 ? 35.844 -10.650 -16.945 1.00 64.44 86 HIS A O 1
ATOM 694 N N . LYS A 1 87 ? 36.525 -12.504 -18.003 1.00 73.12 87 LYS A N 1
ATOM 695 C CA . LYS A 1 87 ? 37.143 -11.769 -19.105 1.00 73.12 87 LYS A CA 1
ATOM 696 C C . LYS A 1 87 ? 36.041 -11.087 -19.920 1.00 73.12 87 LYS A C 1
ATOM 698 O O . LYS A 1 87 ? 35.203 -11.761 -20.518 1.00 73.12 87 LYS A O 1
ATOM 703 N N . GLY A 1 88 ? 36.041 -9.756 -19.936 1.00 69.81 88 GLY A N 1
ATOM 704 C CA . GLY A 1 88 ? 35.088 -8.976 -20.721 1.00 69.81 88 GLY A CA 1
ATOM 705 C C . GLY A 1 88 ? 35.136 -9.378 -22.196 1.00 69.81 88 GLY A C 1
ATOM 706 O O . GLY A 1 88 ? 36.208 -9.440 -22.799 1.00 69.81 88 GLY A O 1
ATOM 707 N N . LYS A 1 89 ? 33.970 -9.656 -22.782 1.00 70.50 89 LYS A N 1
ATOM 708 C CA . LYS A 1 89 ? 33.820 -9.951 -24.212 1.00 70.50 89 LYS A CA 1
ATOM 709 C C . LYS A 1 89 ? 33.437 -8.672 -24.954 1.00 70.50 89 LYS A C 1
ATOM 711 O O . LYS A 1 89 ? 32.393 -8.604 -25.593 1.00 70.50 89 LYS A O 1
ATOM 716 N N . THR A 1 90 ? 34.253 -7.629 -24.823 1.00 73.75 90 THR A N 1
ATOM 717 C CA . THR A 1 90 ? 34.033 -6.397 -25.586 1.00 73.75 90 THR A CA 1
ATOM 718 C C . THR A 1 90 ? 34.204 -6.718 -27.066 1.00 73.75 90 THR A C 1
ATOM 720 O O . THR A 1 90 ? 35.194 -7.339 -27.468 1.00 73.75 90 THR A O 1
ATOM 723 N N . ARG A 1 91 ? 33.217 -6.340 -27.886 1.00 70.75 91 ARG A N 1
ATOM 724 C CA . ARG A 1 91 ? 33.290 -6.510 -29.339 1.00 70.75 91 ARG A CA 1
ATOM 725 C C . ARG A 1 91 ? 34.522 -5.755 -29.845 1.00 70.75 91 ARG A C 1
ATOM 727 O O . ARG A 1 91 ? 34.720 -4.605 -29.464 1.00 70.75 91 ARG A O 1
ATOM 734 N N . LYS A 1 92 ? 35.357 -6.390 -30.675 1.00 74.56 92 LYS A N 1
ATOM 735 C CA . LYS A 1 92 ? 36.591 -5.802 -31.234 1.00 74.56 92 LYS A CA 1
ATOM 736 C C . LYS A 1 92 ? 36.277 -4.770 -32.331 1.00 74.56 92 LYS A C 1
ATOM 738 O O . LYS A 1 92 ? 36.716 -4.916 -33.463 1.00 74.56 92 LYS A O 1
ATOM 743 N N . GLY A 1 93 ? 35.461 -3.770 -32.003 1.00 74.44 93 GLY A N 1
ATOM 744 C CA . GLY A 1 93 ? 34.964 -2.781 -32.952 1.00 74.44 93 GLY A CA 1
ATOM 745 C C . GLY A 1 93 ? 33.973 -3.354 -33.969 1.00 74.44 93 GLY A C 1
ATOM 746 O O . GLY A 1 93 ? 33.328 -4.389 -33.757 1.00 74.44 93 GLY A O 1
ATOM 747 N N . PHE A 1 94 ? 33.807 -2.619 -35.061 1.00 72.81 94 PHE A N 1
ATOM 748 C CA . PHE A 1 94 ? 33.228 -3.124 -36.300 1.00 72.81 94 PHE A CA 1
ATOM 749 C C . PHE A 1 94 ? 34.380 -3.753 -37.094 1.00 72.81 94 PHE A C 1
ATOM 751 O O . PHE A 1 94 ? 35.490 -3.227 -37.061 1.00 72.81 94 PHE A O 1
ATOM 758 N N . ASN A 1 95 ? 34.145 -4.891 -37.754 1.00 75.12 95 ASN A N 1
ATOM 759 C CA . ASN A 1 95 ? 35.109 -5.423 -38.720 1.00 75.12 95 ASN A CA 1
ATOM 760 C C . ASN A 1 95 ? 35.118 -4.493 -39.956 1.00 75.12 95 ASN A C 1
ATOM 762 O O . ASN A 1 95 ? 35.063 -3.269 -39.850 1.00 75.12 95 ASN A O 1
ATOM 766 N N . ARG A 1 96 ? 35.131 -5.062 -41.160 1.00 79.25 96 ARG A N 1
ATOM 767 C CA . ARG A 1 96 ? 34.886 -4.311 -42.385 1.00 79.25 96 ARG A CA 1
ATOM 768 C C . ARG A 1 96 ? 33.476 -3.717 -42.341 1.00 79.25 96 ARG A C 1
ATOM 770 O O . ARG A 1 96 ? 32.510 -4.442 -42.127 1.00 79.25 96 ARG A O 1
ATOM 777 N N . VAL A 1 97 ? 33.379 -2.403 -42.507 1.00 80.31 97 VAL A N 1
ATOM 778 C CA . VAL A 1 97 ? 32.101 -1.719 -42.708 1.00 80.31 97 VAL A CA 1
ATOM 779 C C . VAL A 1 97 ? 31.723 -1.880 -44.176 1.00 80.31 97 VAL A C 1
ATOM 781 O O . VAL A 1 97 ? 32.507 -1.520 -45.051 1.00 80.31 97 VAL A O 1
ATOM 784 N N . ASP A 1 98 ? 30.545 -2.442 -44.443 1.00 83.50 98 ASP A N 1
ATOM 785 C CA . ASP A 1 98 ? 30.083 -2.694 -45.813 1.00 83.50 98 ASP A CA 1
ATOM 786 C C . ASP A 1 98 ? 29.489 -1.441 -46.481 1.00 83.50 98 ASP A C 1
ATOM 788 O O . ASP A 1 98 ? 29.521 -1.325 -47.705 1.00 83.50 98 ASP A O 1
ATOM 792 N N . ARG A 1 99 ? 28.972 -0.482 -45.694 1.00 86.00 99 ARG A N 1
ATOM 793 C CA . ARG A 1 99 ? 28.385 0.772 -46.191 1.00 86.00 99 ARG A CA 1
ATOM 794 C C . ARG A 1 99 ? 28.524 1.903 -45.174 1.00 86.00 99 ARG A C 1
ATOM 796 O O . ARG A 1 99 ? 28.250 1.713 -43.992 1.00 86.00 99 ARG A O 1
ATOM 803 N N . PHE A 1 100 ? 28.880 3.082 -45.670 1.00 85.75 100 PHE A N 1
ATOM 804 C CA . PHE A 1 100 ? 28.765 4.349 -44.954 1.00 85.75 100 PHE A CA 1
ATOM 805 C C . PHE A 1 100 ? 27.691 5.192 -45.635 1.00 85.75 100 PHE A C 1
ATOM 807 O O . PHE A 1 100 ? 27.626 5.237 -46.862 1.00 85.75 100 PHE A O 1
ATOM 814 N N . GLU A 1 101 ? 26.848 5.841 -44.842 1.00 86.69 101 GLU A N 1
ATOM 815 C CA . GLU A 1 101 ? 25.833 6.769 -45.327 1.00 86.69 101 GLU A CA 1
ATOM 816 C C . GLU A 1 101 ? 25.869 8.011 -44.448 1.00 86.69 101 GLU A C 1
ATOM 818 O O . GLU A 1 101 ? 25.561 7.962 -43.257 1.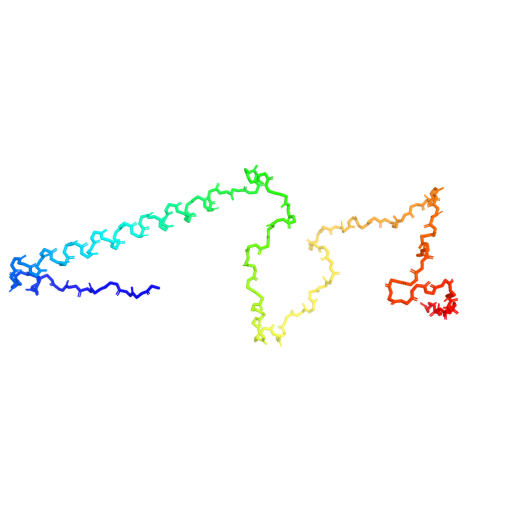00 86.69 101 GLU A O 1
ATOM 823 N N . THR A 1 102 ? 26.319 9.114 -45.035 1.00 83.19 102 THR A N 1
ATOM 824 C CA . THR A 1 102 ? 26.324 10.410 -44.368 1.00 83.19 102 THR A CA 1
ATOM 825 C C . THR A 1 102 ? 24.926 10.991 -44.483 1.00 83.19 102 THR A C 1
ATOM 827 O O . THR A 1 102 ? 24.494 11.360 -45.573 1.00 83.19 102 THR A O 1
ATOM 830 N N . VAL A 1 103 ? 24.210 11.049 -43.363 1.00 84.06 103 VAL A N 1
ATOM 831 C CA . VAL A 1 103 ? 22.899 11.696 -43.300 1.00 84.06 103 VAL A CA 1
ATOM 832 C C . VAL A 1 103 ? 23.123 13.168 -42.993 1.00 84.06 103 VAL A C 1
ATOM 834 O O . VAL A 1 103 ? 23.502 13.520 -41.876 1.00 84.06 103 VAL A O 1
ATOM 837 N N . SER A 1 104 ? 22.895 14.013 -43.992 1.00 79.44 104 SER A N 1
ATOM 838 C CA . SER A 1 104 ? 22.885 15.461 -43.820 1.00 79.44 104 SER A CA 1
ATOM 839 C C . SER A 1 104 ? 21.440 15.952 -43.715 1.00 79.44 104 SER A C 1
ATOM 841 O O . SER A 1 104 ? 20.582 15.462 -44.451 1.00 79.44 104 SER A O 1
ATOM 843 N N . PRO A 1 105 ? 21.146 16.905 -42.821 1.00 83.06 105 PRO A N 1
ATOM 844 C CA . PRO A 1 105 ? 19.834 17.542 -42.771 1.00 83.06 105 PRO A CA 1
ATOM 845 C C . PRO A 1 105 ? 19.526 18.283 -44.082 1.00 83.06 105 PRO A C 1
ATOM 847 O O . PRO A 1 105 ? 20.393 18.958 -44.637 1.00 83.06 105 PRO A O 1
ATOM 850 N N . GLU A 1 106 ? 18.278 18.193 -44.552 1.00 83.12 106 GLU A N 1
ATOM 851 C CA . GLU A 1 106 ? 17.806 18.899 -45.759 1.00 83.12 106 GLU A CA 1
ATOM 852 C C . GLU A 1 106 ? 17.786 20.429 -45.574 1.00 83.12 106 GLU A C 1
ATOM 854 O O . GLU A 1 106 ? 17.915 21.180 -46.538 1.00 83.12 106 GLU A O 1
ATOM 859 N N . GLY A 1 107 ? 17.682 20.895 -44.327 1.00 86.38 107 GLY A N 1
ATOM 860 C CA . GLY A 1 107 ? 17.754 22.303 -43.954 1.00 86.38 107 GLY A CA 1
ATOM 861 C C . GLY A 1 107 ? 17.823 22.480 -42.440 1.00 86.38 107 GLY A C 1
ATOM 862 O O . GLY A 1 107 ? 17.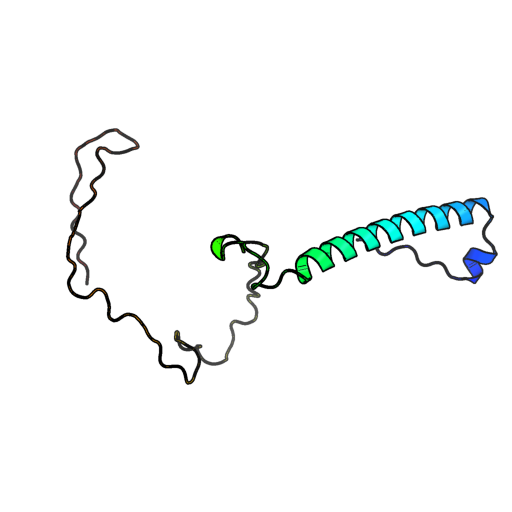572 21.546 -41.675 1.00 86.38 107 GLY A O 1
ATOM 863 N N . CYS A 1 108 ? 18.189 23.681 -41.996 1.00 83.62 108 CYS A N 1
ATOM 864 C CA . CYS A 1 108 ? 18.178 24.017 -40.577 1.00 83.62 108 CYS A CA 1
ATOM 865 C C . CYS A 1 108 ? 16.731 24.022 -40.046 1.00 83.62 108 CYS A C 1
ATOM 867 O O . CYS A 1 108 ? 15.908 24.762 -40.591 1.00 83.62 108 CYS A O 1
ATOM 869 N N . PRO A 1 109 ? 16.404 23.262 -38.984 1.00 83.00 109 PRO A N 1
ATOM 870 C CA . PRO A 1 109 ? 15.044 23.212 -38.446 1.00 83.00 109 PRO A CA 1
ATOM 871 C C . PRO A 1 109 ? 14.561 24.558 -37.883 1.00 83.00 109 PRO A C 1
ATOM 873 O O . PRO A 1 109 ? 13.357 24.786 -37.824 1.00 83.00 109 PRO A O 1
ATOM 876 N N . ASP A 1 110 ? 15.481 25.457 -37.517 1.00 83.56 110 ASP A N 1
ATOM 877 C CA . ASP A 1 110 ? 15.148 26.747 -36.904 1.00 83.56 110 ASP A CA 1
ATOM 878 C C . ASP A 1 110 ? 15.021 27.895 -37.916 1.00 83.56 110 ASP A C 1
ATOM 880 O O . ASP A 1 110 ? 14.179 28.776 -37.753 1.00 83.56 110 ASP A O 1
ATOM 884 N N . CYS A 1 111 ? 15.854 27.921 -38.963 1.00 87.62 111 CYS A N 1
ATOM 885 C CA . CYS A 1 111 ? 15.895 29.040 -39.918 1.00 87.62 111 CYS A CA 1
ATOM 886 C C . CYS A 1 111 ? 15.663 28.651 -41.384 1.00 87.62 111 CYS A C 1
ATOM 888 O O . CYS A 1 111 ? 15.621 29.530 -42.241 1.00 87.62 111 CYS A O 1
ATOM 890 N N . GLY A 1 112 ? 15.548 27.358 -41.701 1.00 84.56 112 GLY A N 1
ATOM 891 C CA . GLY A 1 112 ? 15.368 26.859 -43.070 1.00 84.56 112 GLY A CA 1
ATOM 892 C C . GLY A 1 112 ? 16.581 27.048 -43.988 1.00 84.56 112 GLY A C 1
ATOM 893 O O . GLY A 1 112 ? 16.503 26.757 -45.179 1.00 84.56 112 GLY A O 1
ATOM 894 N N . GLY A 1 113 ? 17.705 27.539 -43.461 1.00 83.44 113 GLY A N 1
ATOM 895 C CA . GLY A 1 113 ? 18.931 27.721 -44.229 1.00 83.44 113 GLY A CA 1
ATOM 896 C C . GLY A 1 113 ? 19.508 26.389 -44.715 1.00 83.44 113 GLY A C 1
ATOM 897 O O . GLY A 1 113 ? 19.526 25.409 -43.970 1.00 83.44 113 GLY A O 1
ATOM 898 N N . ALA A 1 114 ? 20.003 26.374 -45.956 1.00 78.31 114 ALA A N 1
ATOM 899 C CA . ALA A 1 114 ? 20.656 25.218 -46.584 1.00 78.31 114 ALA A CA 1
ATOM 900 C C . ALA A 1 114 ? 22.198 25.315 -46.593 1.00 78.31 114 ALA A C 1
ATOM 902 O O . ALA A 1 114 ? 22.881 24.413 -47.074 1.00 78.31 114 ALA A O 1
ATOM 903 N N . SER A 1 115 ? 22.760 26.419 -46.090 1.00 79.06 115 SER A N 1
ATOM 904 C CA . SER A 1 115 ? 24.205 26.647 -46.021 1.00 79.06 115 SER A CA 1
ATOM 905 C C . SER A 1 115 ? 24.767 26.166 -44.684 1.00 79.06 115 SER A C 1
ATOM 907 O O . SER A 1 115 ? 24.422 26.716 -43.637 1.00 79.06 115 SER A O 1
ATOM 909 N N . TRP A 1 116 ? 25.664 25.183 -44.728 1.00 78.94 116 TRP A N 1
ATOM 910 C CA . TRP A 1 116 ? 26.335 24.626 -43.554 1.00 78.94 116 TRP A CA 1
ATOM 911 C C . TRP A 1 116 ? 27.797 25.071 -43.526 1.00 78.94 116 TRP A C 1
ATOM 913 O O . TRP A 1 116 ? 28.500 24.963 -44.529 1.00 78.94 116 TRP A O 1
ATOM 923 N N . THR A 1 117 ? 28.263 25.568 -42.381 1.00 76.56 117 THR A N 1
ATOM 924 C CA . THR A 1 117 ? 29.685 25.869 -42.181 1.00 76.56 117 THR A CA 1
ATOM 925 C C . THR A 1 117 ? 30.388 24.601 -41.720 1.00 76.56 117 THR A C 1
ATOM 927 O O . THR A 1 117 ? 30.108 24.097 -40.632 1.00 76.56 117 THR A O 1
ATOM 930 N N . GLU A 1 118 ? 31.312 24.083 -42.525 1.00 72.19 118 GLU A N 1
ATOM 931 C CA . GLU A 1 118 ? 32.155 22.957 -42.124 1.00 72.19 118 GLU A CA 1
ATOM 932 C C . GLU A 1 118 ? 33.163 23.420 -41.066 1.00 72.19 118 GLU A C 1
ATOM 934 O O . GLU A 1 118 ? 34.181 24.044 -41.364 1.00 72.19 118 GLU A O 1
ATOM 939 N N . ILE A 1 119 ? 32.874 23.129 -39.798 1.00 76.56 119 ILE A N 1
ATOM 940 C CA . ILE A 1 119 ? 33.832 23.319 -38.711 1.00 76.56 119 ILE A CA 1
ATOM 941 C C . ILE A 1 119 ? 34.623 22.018 -38.587 1.00 76.56 119 ILE A C 1
ATOM 943 O O . ILE A 1 119 ? 34.142 21.032 -38.029 1.00 76.56 119 ILE A O 1
ATOM 947 N N . GLY A 1 120 ? 35.837 22.000 -39.135 1.00 67.88 120 GLY A N 1
ATOM 948 C CA . GLY A 1 120 ? 36.744 20.865 -38.991 1.00 67.88 120 GLY A CA 1
ATOM 949 C C . GLY A 1 120 ? 37.134 20.670 -37.526 1.00 67.88 120 GLY A C 1
ATOM 950 O O . GLY A 1 120 ? 37.839 21.498 -36.952 1.00 67.88 120 GLY A O 1
ATOM 951 N N . VAL A 1 121 ? 36.694 19.572 -36.912 1.00 63.53 121 VAL A N 1
ATOM 952 C CA . VAL A 1 121 ? 37.130 19.190 -35.564 1.00 63.53 121 VAL A CA 1
ATOM 953 C C . VAL A 1 121 ? 38.358 18.295 -35.689 1.00 63.53 121 VAL A C 1
ATOM 955 O O . VAL A 1 121 ? 38.289 17.202 -36.247 1.00 63.53 121 VAL A O 1
ATOM 958 N N . SER A 1 122 ? 39.493 18.758 -35.164 1.00 52.34 122 SER A N 1
ATOM 959 C CA . SER A 1 122 ? 40.694 17.931 -35.029 1.00 52.34 122 SER A CA 1
ATOM 960 C C . SER A 1 122 ? 40.486 16.936 -33.889 1.00 52.34 122 SER A C 1
ATOM 962 O O . SER A 1 122 ? 40.419 17.322 -32.721 1.00 52.34 122 SER A O 1
ATOM 964 N N . ILE A 1 123 ? 40.340 15.657 -34.230 1.00 56.81 123 ILE A N 1
ATOM 965 C CA . ILE A 1 123 ? 40.299 14.569 -33.253 1.00 56.81 123 ILE A CA 1
ATOM 966 C C . ILE A 1 123 ? 41.759 14.230 -32.913 1.00 56.81 123 ILE A C 1
ATOM 968 O O . ILE A 1 123 ? 42.502 13.793 -33.791 1.00 56.81 123 ILE A O 1
ATOM 972 N N . ARG A 1 124 ? 42.171 14.500 -31.667 1.00 43.47 124 ARG A N 1
ATOM 973 C CA . ARG A 1 124 ? 43.470 14.082 -31.104 1.00 43.47 124 ARG A CA 1
ATOM 974 C C . ARG A 1 124 ? 43.517 12.582 -30.844 1.00 43.47 124 ARG A C 1
ATOM 976 O O . ARG A 1 124 ? 42.475 12.036 -30.421 1.00 43.47 124 ARG A O 1
#

Radius of gyration: 31.19 Å; chains: 1; bounding box: 66×43×76 Å

InterPro domains:
  IPR045618 Domain of unknown function DUF6444 [PF20042] (30-92)

Organism: NCBI:txid1855837

Sequence (124 aa):
MKEPPQYEREALENMPVGELVEVIVRQQEWAQQIYEEIERLKAVNNRSSKDSSKPPSSDLIKRSEKIDESKEEEEGKKKAGGQIGHKGKTRKGFNRVDRFETVSPEGCPDCGGASWTEIGVSIR

Foldseek 3Di:
DPDPDDDDPVRLVPDDPVVVVVSVVVVVVVVVVVVVVVVVVCVVVVDDPVNPPDPPVVPPPDPPPPPVPPPPDDDDDPPPDDDVPDDDPPPPPDDDDPDDDDDDDCADPPPRHPDDDDDDDDDD